Protein AF-A0A812CCQ1-F1 (afdb_monomer_lite)

InterPro domains:
  IPR042421 Protein C3orf33-like [PTHR28434] (5-159)

Radius of gyration: 27.03 Å; chains: 1; bounding box: 63×36×82 Å

Foldseek 3Di:
DVVV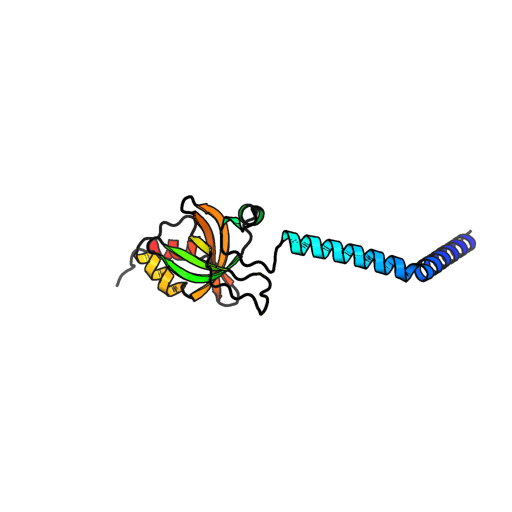VVVVVVVVVVVVVVVCVVCVVVVVVVVVVVVVVVVVVVCVVLVQADWDQAPVVDPPVQQVVQPKWKFAFADADQFRWTWTRTDGNDYDPPDDDPRTATAHAPPDGQHNVNRVCCCVPGHRFMKIWGFNDQDPVRHTHTFIWHQDPPRDTDTPSVVSVVVVPDDPPDD

Secondary structure (DSSP, 8-state):
-HHHHHHHHHHHHHHHHHHHHHHHHHHHHHHHHHHHHHHHHHHHHH-TTPPP-SGGGS-HHHHHTT--EEEEEEEE-TTS-EEEEEEPSS--TT------EEEEETT----HHHHHHHHHHTTT-EEEEEEEEEETTTEEEEEEEEE-STT-EEEHHHHHHHHHHS-----

Structure (mmCIF, N/CA/C/O backbone):
data_AF-A0A812CCQ1-F1
#
_entry.id   AF-A0A812CCQ1-F1
#
loop_
_atom_site.group_PDB
_atom_site.id
_atom_site.type_symbol
_atom_site.label_atom_id
_atom_site.label_alt_id
_atom_site.label_comp_id
_atom_site.label_asym_id
_atom_site.label_entity_id
_atom_site.label_seq_id
_atom_site.pdbx_PDB_ins_code
_atom_site.Cartn_x
_atom_site.Cartn_y
_atom_site.Cartn_z
_atom_site.occupancy
_atom_site.B_iso_or_equiv
_atom_site.auth_seq_id
_atom_site.auth_comp_id
_atom_site.auth_asym_id
_atom_site.auth_atom_id
_atom_site.pdbx_PDB_model_num
ATOM 1 N N . MET A 1 1 ? 47.439 17.126 -43.784 1.00 58.31 1 MET A N 1
ATOM 2 C CA . MET A 1 1 ? 47.027 16.244 -42.667 1.00 58.31 1 MET A CA 1
ATOM 3 C C . MET A 1 1 ? 45.677 16.626 -42.046 1.00 58.31 1 MET A C 1
ATOM 5 O O . MET A 1 1 ? 44.882 15.730 -41.815 1.00 58.31 1 MET A O 1
ATOM 9 N N . SER A 1 2 ? 45.362 17.917 -41.838 1.00 69.50 2 SER A N 1
ATOM 10 C CA . SER A 1 2 ? 44.069 18.357 -41.258 1.00 69.50 2 SER A CA 1
ATOM 11 C C . SER A 1 2 ? 42.832 18.066 -42.143 1.00 69.50 2 SER A C 1
ATOM 13 O O . SER A 1 2 ? 41.817 17.575 -41.654 1.00 69.50 2 SER A O 1
ATOM 15 N N . ASN A 1 3 ? 42.931 18.264 -43.466 1.00 79.00 3 ASN A N 1
ATOM 16 C CA . ASN A 1 3 ? 41.799 18.090 -44.394 1.00 79.00 3 ASN A CA 1
ATOM 17 C C . ASN A 1 3 ? 41.365 16.629 -44.614 1.00 79.00 3 ASN A C 1
ATOM 19 O O . ASN A 1 3 ? 40.180 16.374 -44.820 1.00 79.00 3 ASN A O 1
ATOM 23 N N . ASP A 1 4 ? 42.285 15.664 -44.549 1.00 82.44 4 ASP A N 1
ATOM 24 C CA . ASP A 1 4 ? 41.940 14.246 -44.734 1.00 82.44 4 ASP A CA 1
ATOM 25 C C . ASP A 1 4 ? 41.197 13.676 -43.528 1.00 82.44 4 ASP A C 1
ATOM 27 O O . ASP A 1 4 ? 40.281 12.870 -43.683 1.00 82.44 4 ASP A O 1
ATOM 31 N N . ILE A 1 5 ? 41.548 14.134 -42.324 1.00 82.81 5 ILE A N 1
ATOM 32 C CA . ILE A 1 5 ? 40.840 13.767 -41.095 1.00 82.81 5 ILE A CA 1
ATOM 33 C C . ILE A 1 5 ? 39.408 14.309 -41.152 1.00 82.81 5 ILE A C 1
ATOM 35 O O . ILE A 1 5 ? 38.465 13.561 -40.910 1.00 82.81 5 ILE A O 1
ATOM 39 N N . GLN A 1 6 ? 39.230 15.569 -41.563 1.00 84.88 6 GLN A N 1
ATOM 40 C CA . GLN A 1 6 ? 37.904 16.175 -41.726 1.00 84.88 6 GLN A CA 1
ATOM 41 C C . GLN A 1 6 ? 37.041 15.420 -42.747 1.00 84.88 6 GLN A C 1
ATOM 43 O O . GLN A 1 6 ? 35.891 15.097 -42.456 1.00 84.88 6 GLN A O 1
ATOM 48 N N . LYS A 1 7 ? 37.599 15.047 -43.907 1.00 87.38 7 LYS A N 1
ATOM 49 C CA . LYS A 1 7 ? 36.874 14.256 -44.916 1.00 87.38 7 LYS A CA 1
ATOM 50 C C . LYS A 1 7 ? 36.436 12.888 -44.392 1.00 87.38 7 LYS A C 1
ATOM 52 O O . LYS A 1 7 ? 35.292 12.500 -44.609 1.00 87.38 7 LYS A O 1
ATOM 57 N N . LYS A 1 8 ? 37.313 12.178 -43.673 1.00 86.56 8 LYS A N 1
ATOM 58 C CA . LYS A 1 8 ? 36.980 10.875 -43.074 1.00 86.56 8 LYS A CA 1
ATOM 59 C C . LYS A 1 8 ? 35.878 10.989 -42.020 1.00 86.56 8 LYS A C 1
ATOM 61 O O . LYS A 1 8 ? 34.992 10.144 -41.987 1.00 86.56 8 LYS A O 1
ATOM 66 N N . VAL A 1 9 ? 35.904 12.040 -41.199 1.00 87.62 9 VAL A N 1
ATOM 67 C CA . VAL A 1 9 ? 34.867 12.299 -40.185 1.00 87.62 9 VAL A CA 1
ATOM 68 C C . VAL A 1 9 ? 33.515 12.591 -40.837 1.00 87.62 9 VAL A C 1
ATOM 70 O O . VAL A 1 9 ? 32.499 12.061 -40.393 1.00 87.62 9 VAL A O 1
ATOM 73 N N . VAL A 1 10 ? 33.489 13.394 -41.905 1.00 90.88 10 VAL A N 1
ATOM 74 C CA . VAL A 1 10 ? 32.252 13.699 -42.640 1.00 90.88 10 VAL A CA 1
ATOM 75 C C . VAL A 1 10 ? 31.676 12.444 -43.300 1.00 90.88 10 VAL A C 1
ATOM 77 O O . VAL A 1 10 ? 30.478 12.209 -43.169 1.00 90.88 10 VAL A O 1
ATOM 80 N N . ALA A 1 11 ? 32.520 11.618 -43.927 1.00 90.00 11 ALA A N 1
ATOM 81 C CA . ALA A 1 11 ? 32.099 10.363 -44.552 1.00 90.00 11 ALA A CA 1
ATOM 82 C C . ALA A 1 11 ? 31.548 9.360 -43.524 1.00 90.00 11 ALA A C 1
ATOM 84 O O . ALA A 1 11 ? 30.439 8.858 -43.672 1.00 90.00 11 ALA A O 1
ATOM 85 N N . ALA A 1 12 ? 32.262 9.151 -42.412 1.00 89.88 12 ALA A N 1
ATOM 86 C CA . ALA A 1 12 ? 31.795 8.270 -41.342 1.00 89.88 12 ALA A CA 1
ATOM 87 C C . ALA A 1 12 ? 30.461 8.746 -40.740 1.00 89.88 12 ALA A C 1
ATOM 89 O O . ALA A 1 12 ? 29.593 7.940 -40.406 1.00 89.88 12 ALA A O 1
ATOM 90 N N . LYS A 1 13 ? 30.276 10.068 -40.624 1.00 91.25 13 LYS A N 1
ATOM 91 C CA . LYS A 1 13 ? 29.024 10.667 -40.158 1.00 91.25 13 LYS A CA 1
ATOM 92 C C . LYS A 1 13 ? 27.888 10.414 -41.153 1.00 91.25 13 LYS A C 1
ATOM 94 O O . LYS A 1 13 ? 26.816 10.004 -40.720 1.00 91.25 13 LYS A O 1
ATOM 99 N N . SER A 1 14 ? 28.103 10.625 -42.454 1.00 90.25 14 SER A N 1
ATOM 100 C CA . SER A 1 14 ? 27.075 10.358 -43.471 1.00 90.25 14 SER A CA 1
ATOM 101 C C . SER A 1 14 ? 26.706 8.880 -43.554 1.00 90.25 14 SER A C 1
ATOM 103 O O . SER A 1 14 ? 25.524 8.567 -43.645 1.00 90.25 14 SER A O 1
ATOM 105 N N . ASP A 1 15 ? 27.682 7.978 -43.447 1.00 92.19 15 ASP A N 1
ATOM 106 C CA . ASP A 1 15 ? 27.441 6.532 -43.472 1.00 92.19 15 ASP A CA 1
ATOM 107 C C . ASP A 1 15 ? 26.600 6.092 -42.269 1.00 92.19 15 ASP A C 1
ATOM 109 O O . ASP A 1 15 ? 25.659 5.309 -42.413 1.00 92.19 15 ASP A O 1
ATOM 113 N N . LEU A 1 16 ? 26.876 6.664 -41.092 1.00 89.75 16 LEU A N 1
ATOM 114 C CA . LEU A 1 16 ? 26.076 6.442 -39.892 1.00 89.75 16 LEU A CA 1
ATOM 115 C C . LEU A 1 16 ? 24.645 6.974 -40.043 1.00 89.75 16 LEU A C 1
ATOM 117 O O . LEU A 1 16 ? 23.707 6.265 -39.687 1.00 89.75 16 LEU A O 1
ATOM 121 N N . PHE A 1 17 ? 24.458 8.192 -40.566 1.00 91.00 17 PHE A N 1
ATOM 122 C CA . PHE A 1 17 ? 23.114 8.738 -40.797 1.00 91.00 17 PHE A CA 1
ATOM 123 C C . PHE A 1 17 ? 22.329 7.892 -41.793 1.00 91.00 17 PHE A C 1
ATOM 125 O O . PHE A 1 17 ? 21.209 7.503 -41.489 1.00 91.00 17 PHE A O 1
ATOM 132 N N . ASN A 1 18 ? 22.945 7.510 -42.912 1.00 91.81 18 ASN A N 1
ATOM 133 C CA . ASN A 1 18 ? 22.319 6.641 -43.907 1.00 91.81 18 ASN A CA 1
ATOM 134 C C . ASN A 1 18 ? 21.933 5.279 -43.310 1.00 91.81 18 ASN A C 1
ATOM 136 O O . ASN A 1 18 ? 20.860 4.750 -43.603 1.00 91.81 18 ASN A O 1
ATOM 140 N N . TYR A 1 19 ? 22.781 4.715 -42.445 1.00 91.62 19 TYR A N 1
ATOM 141 C CA . TYR A 1 19 ? 22.482 3.465 -41.752 1.00 91.62 19 TYR A CA 1
ATOM 142 C C . TYR A 1 19 ? 21.312 3.612 -40.771 1.00 91.62 19 TYR A C 1
ATOM 144 O O . TYR A 1 19 ? 20.401 2.778 -40.783 1.00 91.62 19 TYR A O 1
ATOM 152 N N . ILE A 1 20 ? 21.320 4.670 -39.950 1.00 91.88 20 ILE A N 1
ATOM 153 C CA . ILE A 1 20 ? 20.246 4.973 -38.997 1.00 91.88 20 ILE A CA 1
ATOM 154 C C . ILE A 1 20 ? 18.938 5.221 -39.741 1.00 91.88 20 ILE A C 1
ATOM 156 O O . ILE A 1 20 ? 17.935 4.634 -39.359 1.00 91.88 20 ILE A O 1
ATOM 160 N N . ASP A 1 21 ? 18.937 6.025 -40.803 1.00 92.50 21 ASP A N 1
ATOM 161 C CA . ASP A 1 21 ? 17.735 6.350 -41.574 1.00 92.50 21 ASP A CA 1
ATOM 162 C C . ASP A 1 21 ? 17.162 5.111 -42.271 1.00 92.50 21 ASP A C 1
ATOM 164 O O . ASP A 1 21 ? 15.948 4.901 -42.257 1.00 92.50 21 ASP A O 1
ATOM 168 N N . SER A 1 22 ? 18.029 4.235 -42.792 1.00 93.44 22 SER A N 1
ATOM 169 C CA . SER A 1 22 ? 17.624 2.959 -43.392 1.00 93.44 22 SER A CA 1
ATOM 170 C C . SER A 1 22 ? 17.000 1.995 -42.368 1.00 93.44 22 SER A C 1
ATOM 172 O O . SER A 1 22 ? 16.021 1.312 -42.669 1.00 93.44 22 SER A O 1
ATOM 174 N N . HIS A 1 23 ? 17.498 1.984 -41.124 1.00 93.12 23 HIS A N 1
ATOM 175 C CA . HIS A 1 23 ? 17.064 1.045 -40.076 1.00 93.12 23 HIS A CA 1
ATOM 176 C C . HIS A 1 23 ? 16.243 1.689 -38.950 1.00 93.12 23 HIS A C 1
ATOM 178 O O . HIS A 1 23 ? 15.989 1.056 -37.921 1.00 93.12 23 HIS A O 1
ATOM 184 N N . ILE A 1 24 ? 15.784 2.932 -39.118 1.00 94.50 24 ILE A N 1
ATOM 185 C CA . ILE A 1 24 ? 15.152 3.709 -38.041 1.00 94.50 24 ILE A CA 1
ATOM 186 C C . ILE A 1 24 ? 13.909 3.012 -37.483 1.00 94.50 24 ILE A C 1
ATOM 188 O O . ILE A 1 24 ? 13.602 3.121 -36.296 1.00 94.50 24 ILE A O 1
ATOM 192 N N . ARG A 1 25 ? 13.188 2.275 -38.333 1.00 93.44 25 ARG A N 1
ATOM 193 C CA . ARG A 1 25 ? 11.988 1.528 -37.956 1.00 93.44 25 ARG A CA 1
ATOM 194 C C . ARG A 1 25 ? 12.318 0.335 -37.059 1.00 93.44 25 ARG A C 1
ATOM 196 O O . ARG A 1 25 ? 11.663 0.163 -36.035 1.00 93.44 25 ARG A O 1
ATOM 203 N N . GLU A 1 26 ? 13.366 -0.413 -37.390 1.00 94.31 26 GLU A N 1
ATOM 204 C CA . GLU A 1 26 ? 13.820 -1.564 -36.603 1.00 94.31 26 GLU A CA 1
ATOM 205 C C . GLU A 1 26 ? 14.386 -1.127 -35.253 1.00 94.31 26 GLU A C 1
ATOM 207 O O . GLU A 1 26 ? 14.047 -1.699 -34.219 1.00 94.31 26 GLU A O 1
ATOM 212 N N . ILE A 1 27 ? 15.165 -0.040 -35.236 1.00 95.12 27 ILE A N 1
ATOM 213 C CA . ILE A 1 27 ? 15.670 0.554 -33.992 1.00 95.12 27 ILE A CA 1
ATOM 214 C C . ILE A 1 27 ? 14.498 0.990 -33.104 1.00 95.12 27 ILE A C 1
ATOM 216 O O . ILE A 1 27 ? 14.476 0.680 -31.911 1.00 95.12 27 ILE A O 1
ATOM 220 N N . LYS A 1 28 ? 13.488 1.660 -33.680 1.00 94.81 28 LYS A N 1
ATOM 221 C CA . LYS A 1 28 ? 12.275 2.059 -32.950 1.00 94.81 28 LYS A CA 1
ATOM 222 C C . LYS A 1 28 ? 11.552 0.851 -32.361 1.00 94.81 28 LYS A C 1
ATOM 224 O O . LYS A 1 28 ? 11.222 0.877 -31.178 1.00 94.81 28 LYS A O 1
ATOM 229 N N . TYR A 1 29 ? 11.346 -0.210 -33.140 1.00 96.81 29 TYR A N 1
ATOM 230 C CA . TYR A 1 29 ? 10.719 -1.430 -32.632 1.00 96.81 29 TYR A CA 1
ATOM 231 C C . TYR A 1 29 ? 11.551 -2.101 -31.541 1.00 96.81 29 TYR A C 1
ATOM 233 O O . TYR A 1 29 ? 10.983 -2.498 -30.529 1.00 96.81 29 TYR A O 1
ATOM 241 N N . GLY A 1 30 ? 12.878 -2.146 -31.671 1.00 96.75 30 GLY A N 1
ATOM 242 C CA . GLY A 1 30 ? 13.766 -2.651 -30.623 1.00 96.75 30 GLY A CA 1
ATOM 243 C C . GLY A 1 30 ? 13.597 -1.895 -29.302 1.00 96.75 30 GLY A C 1
ATOM 244 O O . GLY A 1 30 ? 13.403 -2.509 -28.251 1.00 96.75 30 GLY A O 1
ATOM 245 N N . VAL A 1 31 ? 13.580 -0.560 -29.355 1.00 96.94 31 VAL A N 1
ATOM 246 C CA . VAL A 1 31 ? 13.363 0.292 -28.174 1.00 96.94 31 VAL A CA 1
ATOM 247 C C . VAL A 1 31 ? 11.960 0.092 -27.589 1.00 96.94 31 VAL A C 1
ATOM 249 O O . VAL A 1 31 ? 11.819 -0.027 -26.371 1.00 96.94 31 VAL A O 1
ATOM 252 N N . TYR A 1 32 ? 10.920 -0.001 -28.423 1.00 97.12 32 TYR A N 1
ATOM 253 C CA . TYR A 1 32 ? 9.552 -0.257 -27.957 1.00 97.12 32 TYR A CA 1
ATOM 254 C C . TYR A 1 32 ? 9.398 -1.644 -27.323 1.00 97.12 32 TYR A C 1
ATOM 256 O O . TYR A 1 32 ? 8.757 -1.771 -26.279 1.00 97.12 32 TYR A O 1
ATOM 264 N N . CYS A 1 33 ? 10.016 -2.679 -27.890 1.00 97.00 33 CYS A N 1
ATOM 265 C CA . CYS A 1 33 ? 10.027 -4.023 -27.315 1.00 97.00 33 CYS A CA 1
ATOM 266 C C . CYS A 1 33 ? 10.733 -4.033 -25.955 1.00 97.00 33 CYS A C 1
ATOM 268 O O . CYS A 1 33 ? 10.188 -4.545 -24.979 1.00 97.00 33 CYS A O 1
ATOM 270 N N . LEU A 1 34 ? 11.904 -3.402 -25.848 1.00 97.31 34 LEU A N 1
ATOM 271 C CA . LEU A 1 34 ? 12.621 -3.315 -24.576 1.00 97.31 34 LEU A CA 1
ATOM 272 C C . LEU A 1 34 ? 11.804 -2.555 -23.518 1.00 97.31 34 LEU A C 1
ATOM 274 O O . LEU A 1 34 ? 11.680 -3.011 -22.379 1.00 97.31 34 LEU A O 1
ATOM 278 N N . GLY A 1 35 ? 11.195 -1.433 -23.909 1.00 97.56 35 GLY A N 1
ATOM 279 C CA . GLY A 1 35 ? 10.328 -0.642 -23.038 1.00 97.56 35 GLY A CA 1
ATOM 280 C C . GLY A 1 35 ? 9.096 -1.414 -22.560 1.00 97.56 35 GLY A C 1
ATOM 281 O O . GLY A 1 35 ? 8.778 -1.394 -21.371 1.00 97.56 35 GLY A O 1
ATOM 282 N N . THR A 1 36 ? 8.421 -2.138 -23.456 1.00 96.56 36 THR A N 1
ATOM 283 C CA . THR A 1 36 ? 7.232 -2.936 -23.106 1.00 96.56 36 THR A CA 1
ATOM 284 C C . THR A 1 36 ? 7.582 -4.118 -22.206 1.00 96.56 36 THR A C 1
ATOM 286 O O . THR A 1 36 ? 6.890 -4.334 -21.212 1.00 96.56 36 THR A O 1
ATOM 289 N N . VAL A 1 37 ? 8.681 -4.835 -22.469 1.00 97.25 37 VAL A N 1
ATOM 290 C CA . VAL A 1 37 ? 9.168 -5.908 -21.584 1.00 97.25 37 VAL A CA 1
ATOM 291 C C . VAL A 1 37 ? 9.492 -5.358 -20.194 1.00 97.25 37 VAL A C 1
ATOM 293 O O . VAL A 1 37 ? 9.032 -5.916 -19.196 1.00 97.25 37 VAL A O 1
ATOM 296 N N . GLY A 1 38 ? 10.205 -4.229 -20.111 1.00 96.31 38 GLY A N 1
ATOM 297 C CA . GLY A 1 38 ? 10.489 -3.562 -18.838 1.00 96.31 38 GLY A CA 1
ATOM 298 C C . GLY A 1 38 ? 9.214 -3.190 -18.073 1.00 96.31 38 GLY A C 1
ATOM 299 O O . GLY A 1 38 ? 9.076 -3.518 -16.893 1.00 96.31 38 GLY A O 1
ATOM 300 N N . ALA A 1 39 ? 8.237 -2.583 -18.752 1.00 94.44 39 ALA A N 1
ATOM 301 C CA . ALA A 1 39 ? 6.955 -2.224 -18.151 1.00 94.44 39 ALA A CA 1
ATOM 302 C C . ALA A 1 39 ? 6.182 -3.452 -17.634 1.00 94.44 39 ALA A C 1
ATOM 304 O O . ALA A 1 39 ? 5.662 -3.427 -16.517 1.00 94.44 39 ALA A O 1
ATOM 305 N N . LEU A 1 40 ? 6.145 -4.547 -18.401 1.00 93.88 40 LEU A N 1
ATOM 306 C CA . LEU A 1 40 ? 5.472 -5.790 -18.008 1.00 93.88 40 LEU A CA 1
ATOM 307 C C . LEU A 1 40 ? 6.102 -6.423 -16.763 1.00 93.88 40 LEU A C 1
ATOM 309 O O . LEU A 1 40 ? 5.379 -6.859 -15.863 1.00 93.88 40 LEU A O 1
ATOM 313 N N . LEU A 1 41 ? 7.435 -6.436 -16.677 1.00 91.88 41 LEU A N 1
ATOM 314 C CA . LEU A 1 41 ? 8.149 -6.925 -15.495 1.00 91.88 41 LEU A CA 1
ATOM 315 C C . LEU A 1 41 ? 7.825 -6.079 -14.257 1.00 91.88 41 LEU A C 1
ATOM 317 O O . LEU A 1 41 ? 7.518 -6.635 -13.198 1.00 91.88 41 LEU A O 1
ATOM 321 N N . CYS A 1 42 ? 7.801 -4.750 -14.397 1.00 87.56 42 CYS A N 1
ATOM 322 C CA . CYS A 1 42 ? 7.414 -3.834 -13.322 1.00 87.56 42 CYS A CA 1
ATOM 323 C C . CYS A 1 42 ? 5.970 -4.071 -12.854 1.00 87.56 42 CYS A C 1
ATOM 325 O O . CYS A 1 42 ? 5.728 -4.210 -11.654 1.00 87.56 42 CYS A O 1
ATOM 327 N N . ILE A 1 43 ? 5.015 -4.189 -13.784 1.00 87.81 43 ILE A N 1
ATOM 328 C CA . ILE A 1 43 ? 3.603 -4.459 -13.467 1.00 87.81 43 ILE A CA 1
ATOM 329 C C . ILE A 1 43 ? 3.461 -5.791 -12.721 1.00 87.81 43 ILE A C 1
ATOM 331 O O . ILE A 1 43 ? 2.735 -5.876 -11.727 1.00 87.81 43 ILE A O 1
ATOM 335 N N . ARG A 1 44 ? 4.177 -6.831 -13.163 1.00 84.06 44 ARG A N 1
ATOM 336 C CA . ARG A 1 44 ? 4.109 -8.172 -12.568 1.00 84.06 44 ARG A CA 1
ATOM 337 C C . ARG A 1 44 ? 4.746 -8.245 -11.179 1.00 84.06 44 ARG A C 1
ATOM 339 O O . ARG A 1 44 ? 4.231 -8.973 -10.330 1.00 84.06 44 ARG A O 1
ATOM 346 N N . SER A 1 45 ? 5.816 -7.487 -10.943 1.00 78.62 45 SER A N 1
ATOM 347 C CA . SER A 1 45 ? 6.505 -7.418 -9.649 1.00 78.62 45 SER A CA 1
ATOM 348 C C . SER A 1 45 ? 5.720 -6.603 -8.615 1.00 78.62 45 SER A C 1
ATOM 350 O O . SER A 1 45 ? 5.487 -7.070 -7.501 1.00 78.62 45 SER A O 1
ATOM 352 N N . LEU A 1 46 ? 5.248 -5.411 -8.998 1.00 77.12 46 LEU A N 1
ATOM 353 C CA . LEU A 1 46 ? 4.580 -4.478 -8.084 1.00 77.12 46 LEU A CA 1
ATOM 354 C C . LEU A 1 46 ? 3.101 -4.809 -7.849 1.00 77.12 46 LEU A C 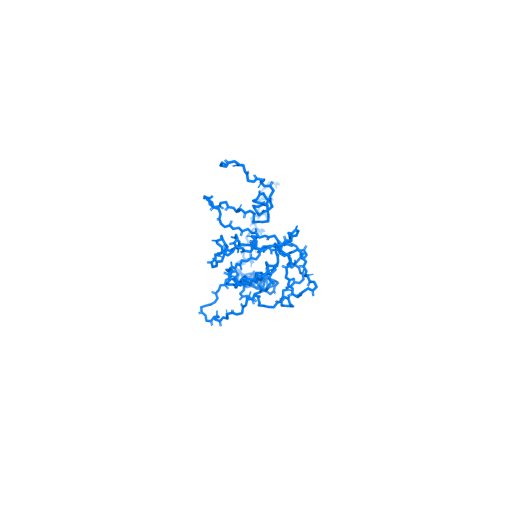1
ATOM 356 O O . LEU A 1 46 ? 2.540 -4.388 -6.842 1.00 77.12 46 LEU A O 1
ATOM 360 N N . ARG A 1 47 ? 2.461 -5.544 -8.773 1.00 82.25 47 ARG A N 1
ATOM 361 C CA . ARG A 1 47 ? 1.016 -5.848 -8.763 1.00 82.25 47 ARG A CA 1
ATOM 362 C C . ARG A 1 47 ? 0.157 -4.609 -8.438 1.00 82.25 47 ARG A C 1
ATOM 364 O O . ARG A 1 47 ? -0.700 -4.679 -7.558 1.00 82.25 47 ARG A O 1
ATOM 371 N N . PRO A 1 48 ? 0.334 -3.478 -9.144 1.00 80.56 48 PRO A N 1
ATOM 372 C CA . PRO A 1 48 ? -0.196 -2.186 -8.705 1.00 80.56 48 PRO A CA 1
ATOM 373 C C . PRO A 1 48 ? -1.732 -2.100 -8.741 1.00 80.56 48 PRO A C 1
ATOM 375 O O . PRO A 1 48 ? -2.312 -1.232 -8.096 1.00 80.56 48 PRO A O 1
ATOM 378 N N . PHE A 1 49 ? -2.387 -3.013 -9.463 1.00 83.25 49 PHE A N 1
ATOM 379 C CA . PHE A 1 49 ? -3.845 -3.126 -9.560 1.00 83.25 49 PHE A CA 1
ATOM 380 C C . PHE A 1 49 ? -4.448 -4.138 -8.575 1.00 83.25 49 PHE A C 1
ATOM 382 O O . PHE A 1 49 ? -5.669 -4.278 -8.506 1.00 83.25 49 PHE A O 1
ATOM 389 N N . LYS A 1 50 ? -3.620 -4.897 -7.841 1.00 83.38 50 LYS A N 1
ATOM 390 C CA . LYS A 1 50 ? -4.109 -5.966 -6.969 1.00 83.38 50 LYS A CA 1
ATOM 391 C C . LYS A 1 50 ? -4.498 -5.399 -5.607 1.00 83.38 50 LYS A C 1
ATOM 393 O O . LYS A 1 50 ? -3.684 -4.800 -4.910 1.00 83.38 50 LYS A O 1
ATOM 398 N N . LYS A 1 51 ? -5.743 -5.645 -5.203 1.00 85.06 51 LYS A N 1
ATOM 399 C CA . LYS A 1 51 ? -6.187 -5.428 -3.829 1.00 85.06 51 LYS A CA 1
ATOM 400 C C . LYS A 1 51 ? -5.792 -6.633 -2.970 1.00 85.06 51 LYS A C 1
ATOM 402 O O . LYS A 1 51 ? -6.134 -7.757 -3.321 1.00 85.06 51 LYS A O 1
ATOM 407 N N . PHE A 1 52 ? -5.099 -6.396 -1.858 1.00 85.12 52 PHE A N 1
ATOM 408 C CA . PHE A 1 52 ? -4.773 -7.437 -0.886 1.00 85.12 52 PHE A CA 1
ATOM 409 C C . PHE A 1 52 ? -5.909 -7.577 0.125 1.00 85.12 52 PHE A C 1
ATOM 411 O O . PHE A 1 52 ? -6.229 -6.634 0.846 1.00 85.12 52 PHE A O 1
ATOM 418 N N . THR A 1 53 ? -6.532 -8.749 0.153 1.00 83.94 53 THR A N 1
ATOM 419 C CA . THR A 1 53 ? -7.636 -9.080 1.069 1.00 83.94 53 THR A CA 1
ATOM 420 C C . THR A 1 53 ? -7.197 -10.090 2.124 1.00 83.94 53 THR A C 1
ATOM 422 O O . THR A 1 53 ? -7.623 -10.016 3.273 1.00 83.94 53 THR A O 1
ATOM 425 N N . LYS A 1 54 ? -6.290 -10.994 1.745 1.00 84.69 54 LYS A N 1
ATOM 426 C CA . LYS A 1 54 ? -5.667 -12.002 2.603 1.00 84.69 54 LYS A CA 1
ATOM 427 C C . LYS A 1 54 ? -4.177 -11.733 2.763 1.00 84.69 54 LYS A C 1
ATOM 429 O O . LYS A 1 54 ? -3.530 -11.195 1.866 1.00 84.69 54 LYS A O 1
ATOM 434 N N . ILE A 1 55 ? -3.625 -12.178 3.886 1.00 86.00 55 ILE A N 1
ATOM 435 C CA . ILE A 1 55 ? -2.197 -12.036 4.201 1.00 86.00 55 ILE A CA 1
ATOM 436 C C . ILE A 1 55 ? -1.343 -12.887 3.258 1.00 86.00 55 ILE A C 1
ATOM 438 O O . ILE A 1 55 ? -0.320 -12.422 2.775 1.00 86.00 55 ILE A O 1
ATOM 442 N N . GLU A 1 56 ? -1.803 -14.092 2.923 1.00 83.75 56 GLU A N 1
ATOM 443 C CA . GLU A 1 56 ? -1.132 -15.019 1.993 1.00 83.75 56 GLU A CA 1
ATOM 444 C C . GLU A 1 56 ? -0.951 -14.435 0.585 1.00 83.75 56 GLU A C 1
ATOM 446 O O . GLU A 1 56 ? -0.067 -14.834 -0.171 1.00 83.75 56 GLU A O 1
ATOM 451 N N . GLU A 1 57 ? -1.794 -13.474 0.204 1.00 83.44 57 GLU A N 1
ATOM 452 C CA . GLU A 1 57 ? -1.714 -12.833 -1.103 1.00 83.44 57 GLU A CA 1
ATOM 453 C C . GLU A 1 57 ? -0.637 -11.749 -1.185 1.00 83.44 57 GLU A C 1
ATOM 455 O O . GLU A 1 57 ? -0.293 -11.316 -2.300 1.00 83.44 57 GLU A O 1
ATOM 460 N N . LEU A 1 58 ? -0.136 -11.307 -0.028 1.00 84.06 58 LEU A N 1
ATOM 461 C CA . LEU A 1 58 ? 0.878 -10.277 0.098 1.00 84.06 58 LEU A CA 1
ATOM 462 C C . LEU A 1 58 ? 2.242 -10.848 -0.325 1.00 84.06 58 LEU A C 1
ATOM 464 O O . LEU A 1 58 ? 2.699 -11.843 0.238 1.00 84.06 58 LEU A O 1
ATOM 468 N N . PRO A 1 59 ? 2.934 -10.243 -1.305 1.00 82.06 59 PRO A N 1
ATOM 469 C CA . PRO A 1 59 ? 4.263 -10.700 -1.686 1.00 82.06 59 PRO A CA 1
ATOM 470 C C . PRO A 1 59 ? 5.234 -10.576 -0.506 1.00 82.06 59 PRO A C 1
ATOM 472 O O . PRO A 1 59 ? 5.296 -9.522 0.123 1.00 82.06 59 PRO A O 1
ATOM 475 N N . HIS A 1 60 ? 6.061 -11.594 -0.253 1.00 82.00 60 HIS A N 1
ATOM 476 C CA . HIS A 1 60 ? 7.035 -11.583 0.854 1.00 82.00 60 HIS A CA 1
ATOM 477 C C . HIS A 1 60 ? 7.952 -10.347 0.863 1.00 82.00 60 HIS A C 1
ATOM 479 O O . HIS A 1 60 ? 8.341 -9.861 1.923 1.00 82.00 60 HIS A O 1
ATOM 485 N N . ASN A 1 61 ? 8.250 -9.794 -0.314 1.00 84.62 61 ASN A N 1
ATOM 486 C CA . ASN A 1 61 ? 9.062 -8.587 -0.454 1.00 84.62 61 ASN A CA 1
ATOM 487 C C . ASN A 1 61 ? 8.417 -7.342 0.176 1.00 84.62 61 ASN A C 1
ATOM 489 O O . ASN A 1 61 ? 9.138 -6.422 0.540 1.00 84.62 61 ASN A O 1
ATOM 493 N N . PHE A 1 62 ? 7.088 -7.294 0.312 1.00 86.00 62 PHE A N 1
ATOM 494 C CA . PHE A 1 62 ? 6.397 -6.147 0.908 1.00 86.00 62 PHE A CA 1
ATOM 495 C C . PHE A 1 62 ? 6.641 -6.075 2.411 1.00 86.00 62 PHE A C 1
ATOM 497 O O . PHE A 1 62 ? 6.927 -4.996 2.914 1.00 86.00 62 PHE A O 1
ATOM 504 N N . VAL A 1 63 ? 6.587 -7.222 3.094 1.00 86.69 63 VAL A N 1
ATOM 505 C CA . VAL A 1 63 ? 6.925 -7.329 4.520 1.00 86.69 63 VAL A CA 1
ATOM 506 C C . VAL A 1 63 ? 8.425 -7.115 4.718 1.00 86.69 63 VAL A C 1
ATOM 508 O O . VAL A 1 63 ? 8.836 -6.330 5.555 1.00 86.69 63 VAL A O 1
ATOM 511 N N . ARG A 1 64 ? 9.265 -7.744 3.884 1.00 88.12 64 ARG A N 1
ATOM 512 C CA . ARG A 1 64 ? 10.727 -7.620 3.992 1.00 88.12 64 ARG A CA 1
ATOM 513 C C . ARG A 1 64 ? 11.234 -6.187 3.800 1.00 88.12 64 ARG A C 1
ATOM 515 O O . ARG A 1 64 ? 12.194 -5.797 4.455 1.00 88.12 64 ARG A O 1
ATOM 522 N N . ASN A 1 65 ? 10.626 -5.434 2.885 1.00 87.81 65 ASN A N 1
ATOM 523 C CA . ASN A 1 65 ? 11.050 -4.075 2.545 1.00 87.81 65 ASN A CA 1
ATOM 524 C C . ASN A 1 65 ? 10.182 -2.993 3.210 1.00 87.81 65 ASN A C 1
ATOM 526 O O . ASN A 1 65 ? 10.327 -1.827 2.852 1.00 87.81 65 ASN A O 1
ATOM 530 N N . ASN A 1 66 ? 9.270 -3.361 4.121 1.00 89.50 66 ASN A N 1
ATOM 531 C CA . ASN A 1 66 ? 8.341 -2.447 4.800 1.00 89.50 66 ASN A CA 1
ATOM 532 C C . ASN A 1 66 ? 7.593 -1.515 3.827 1.00 89.50 66 ASN A C 1
ATOM 534 O O . ASN A 1 66 ? 7.527 -0.301 4.007 1.00 89.50 66 ASN A O 1
ATOM 538 N N . VAL A 1 67 ? 7.056 -2.073 2.739 1.00 89.06 67 VAL A N 1
ATOM 539 C CA . VAL A 1 67 ? 6.401 -1.270 1.697 1.00 89.06 67 VAL A CA 1
ATOM 540 C C . VAL A 1 67 ? 5.093 -0.694 2.231 1.00 89.06 67 VAL A C 1
ATOM 542 O O . VAL A 1 67 ? 4.168 -1.439 2.549 1.00 89.06 67 VAL A O 1
ATOM 545 N N . ALA A 1 68 ? 4.991 0.636 2.260 1.00 90.38 68 ALA A N 1
ATOM 546 C CA . ALA A 1 68 ? 3.785 1.330 2.690 1.00 90.38 68 ALA A CA 1
ATOM 547 C C . ALA A 1 68 ? 2.592 1.019 1.775 1.00 90.38 68 ALA A C 1
ATOM 549 O O . ALA A 1 68 ? 2.549 1.406 0.604 1.00 90.38 68 ALA A O 1
ATOM 550 N N . LEU A 1 69 ? 1.592 0.362 2.350 1.00 92.38 69 LEU A N 1
ATOM 551 C CA . LEU A 1 69 ? 0.292 0.109 1.754 1.00 92.38 69 LEU A CA 1
ATOM 552 C C . LEU A 1 69 ? -0.703 1.199 2.149 1.00 92.38 69 LEU A C 1
ATOM 554 O O . LEU A 1 69 ? -0.468 1.992 3.062 1.00 92.38 69 LEU A O 1
ATOM 558 N N . GLN A 1 70 ? -1.818 1.261 1.431 1.00 92.56 70 GLN A N 1
ATOM 559 C CA . GLN A 1 70 ? -2.847 2.283 1.599 1.00 92.56 70 GLN A CA 1
ATOM 560 C C . GLN A 1 70 ? -4.205 1.626 1.785 1.00 92.56 70 GLN A C 1
ATOM 562 O O . GLN A 1 70 ? -4.475 0.570 1.215 1.00 92.56 70 GLN A O 1
ATOM 567 N N . GLY A 1 71 ? -5.079 2.235 2.579 1.00 93.25 71 GLY A N 1
ATOM 568 C CA . GLY A 1 71 ? -6.428 1.711 2.751 1.00 93.25 71 GLY A CA 1
ATOM 569 C C . GLY A 1 71 ? -7.277 2.491 3.737 1.00 93.25 71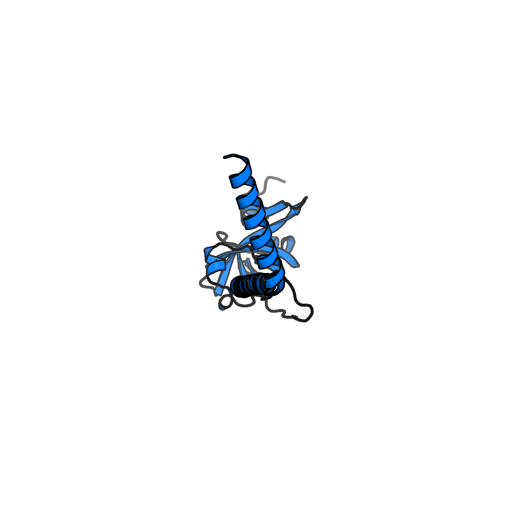 GLY A C 1
ATOM 570 O O . GLY A 1 71 ? -6.826 3.455 4.352 1.00 93.25 71 GLY A O 1
ATOM 571 N N . THR A 1 72 ? -8.524 2.060 3.890 1.00 93.75 72 THR A N 1
ATOM 572 C CA . THR A 1 72 ? -9.502 2.678 4.791 1.00 93.75 72 THR A CA 1
ATOM 573 C C . THR A 1 72 ? -9.874 1.716 5.910 1.00 93.75 72 THR A C 1
ATOM 575 O O . THR A 1 72 ? -10.265 0.580 5.653 1.00 93.75 72 THR A O 1
ATOM 578 N N . VAL A 1 73 ? -9.817 2.156 7.166 1.00 94.81 73 VAL A N 1
ATOM 579 C CA . VAL A 1 73 ? -10.221 1.305 8.299 1.00 94.81 73 VAL A CA 1
ATOM 580 C C . VAL A 1 73 ? -11.741 1.158 8.327 1.00 94.81 73 VAL A C 1
ATOM 582 O O . VAL A 1 73 ? -12.449 2.150 8.486 1.00 94.81 73 VAL A O 1
ATOM 585 N N . ARG A 1 74 ? -12.266 -0.064 8.206 1.00 93.62 74 ARG A N 1
ATOM 586 C CA . ARG A 1 74 ? -13.719 -0.329 8.171 1.00 93.62 74 ARG A CA 1
ATOM 587 C C . ARG A 1 74 ? -14.255 -0.823 9.508 1.00 93.62 74 ARG A C 1
ATOM 589 O O . ARG A 1 74 ? -15.301 -0.364 9.968 1.00 93.62 74 ARG A O 1
ATOM 596 N N . LYS A 1 75 ? -13.531 -1.738 10.153 1.00 93.31 75 LYS A N 1
ATOM 597 C CA . LYS A 1 75 ? -13.929 -2.353 11.425 1.00 93.31 75 LYS A CA 1
ATOM 598 C C . LYS A 1 75 ? -12.749 -2.378 12.393 1.00 93.31 75 LYS A C 1
ATOM 600 O O . LYS A 1 75 ? -11.600 -2.464 11.977 1.00 93.31 75 LYS A O 1
ATOM 605 N N . ILE A 1 76 ? -13.059 -2.274 13.681 1.00 93.88 76 ILE A N 1
ATOM 606 C CA . ILE A 1 76 ? -12.104 -2.319 14.791 1.00 93.88 76 ILE A CA 1
ATOM 607 C C . ILE A 1 76 ? -12.662 -3.304 15.815 1.00 93.88 76 ILE A C 1
ATOM 609 O O . ILE A 1 76 ? -13.827 -3.186 16.197 1.00 93.88 76 ILE A O 1
ATOM 613 N N . GLU A 1 77 ? -11.858 -4.282 16.211 1.00 91.62 77 GLU A N 1
ATOM 614 C CA . GLU A 1 77 ? -12.221 -5.343 17.154 1.00 91.62 77 GLU A CA 1
ATOM 615 C C . GLU A 1 77 ? -11.761 -5.025 18.585 1.00 91.62 77 GLU A C 1
ATOM 617 O O . GLU A 1 77 ? -11.074 -4.031 18.832 1.00 91.62 77 GLU A O 1
ATOM 622 N N . GLU A 1 78 ? -12.164 -5.855 19.549 1.00 81.38 78 GLU A N 1
ATOM 623 C CA . GLU A 1 78 ? -11.975 -5.595 20.981 1.00 81.38 78 GLU A CA 1
ATOM 624 C C . GLU A 1 78 ? -10.508 -5.502 21.414 1.00 81.38 78 GLU A C 1
ATOM 626 O O . GLU A 1 78 ? -10.173 -4.646 22.228 1.00 81.38 78 GLU A O 1
ATOM 631 N N . ARG A 1 79 ? -9.624 -6.299 20.803 1.00 83.12 79 ARG A N 1
ATOM 632 C CA . ARG A 1 79 ? -8.173 -6.312 21.078 1.00 83.12 79 ARG A CA 1
ATOM 633 C C . ARG A 1 79 ? -7.367 -5.330 20.218 1.00 83.12 79 ARG A C 1
ATOM 635 O O . ARG A 1 79 ? -6.161 -5.479 20.060 1.00 83.12 79 ARG A O 1
ATOM 642 N N . GLY A 1 80 ? -8.032 -4.363 19.584 1.00 84.56 80 GLY A N 1
ATOM 643 C CA . GLY A 1 80 ? -7.370 -3.386 18.715 1.00 84.56 80 GLY A CA 1
ATOM 644 C C . GLY A 1 80 ? -6.983 -3.904 17.325 1.00 84.56 80 GLY A C 1
ATOM 645 O O . GLY A 1 80 ? -6.307 -3.191 16.588 1.00 84.56 80 GLY A O 1
ATOM 646 N N . LYS A 1 81 ? -7.448 -5.100 16.936 1.00 92.00 81 LYS A N 1
ATOM 647 C CA . LYS A 1 81 ? -7.341 -5.619 15.564 1.00 92.00 81 LYS A CA 1
ATOM 648 C C . LYS A 1 81 ? -8.156 -4.740 14.612 1.00 92.00 81 LYS A C 1
ATOM 650 O O . LYS A 1 81 ? -9.350 -4.504 14.830 1.00 92.00 81 LYS A O 1
ATOM 655 N N . LEU A 1 82 ? -7.508 -4.225 13.573 1.00 94.38 82 LEU A N 1
ATOM 656 C CA . LEU A 1 82 ? -8.096 -3.333 12.577 1.00 94.38 82 LEU A CA 1
ATOM 657 C C . LEU A 1 82 ? -8.353 -4.097 11.282 1.00 94.38 82 LEU A C 1
ATOM 659 O O . LEU A 1 82 ? -7.478 -4.790 10.778 1.00 94.38 82 LEU A O 1
ATOM 663 N N . TYR A 1 83 ? -9.532 -3.919 10.701 1.00 94.44 83 TYR A N 1
ATOM 664 C CA . TYR A 1 83 ? -9.871 -4.448 9.385 1.00 94.44 83 TYR A CA 1
ATOM 665 C C . TYR A 1 83 ? -9.817 -3.310 8.376 1.00 94.44 83 TYR A C 1
ATOM 667 O O . TYR A 1 83 ? -10.624 -2.372 8.435 1.00 94.44 83 TYR A O 1
ATOM 675 N N . VAL A 1 84 ? -8.852 -3.391 7.466 1.00 94.44 84 VAL A N 1
ATOM 676 C CA . VAL A 1 84 ? -8.535 -2.332 6.510 1.00 94.44 84 VAL A CA 1
ATOM 677 C C . VAL A 1 84 ? -8.954 -2.749 5.114 1.00 94.44 84 VAL A C 1
ATOM 679 O O . VAL A 1 84 ? -8.499 -3.752 4.573 1.00 94.44 84 VAL A O 1
ATOM 682 N N . ASP A 1 85 ? -9.810 -1.942 4.508 1.00 92.94 85 ASP A N 1
ATOM 683 C CA . ASP A 1 85 ? -10.095 -2.008 3.085 1.00 92.94 85 ASP A CA 1
ATOM 684 C C . ASP A 1 85 ? -8.880 -1.467 2.322 1.00 92.94 85 ASP A C 1
ATOM 686 O O . ASP A 1 85 ? -8.674 -0.256 2.238 1.00 92.94 85 ASP A O 1
ATOM 690 N N . HIS A 1 86 ? -8.023 -2.370 1.847 1.00 91.69 86 HIS A N 1
ATOM 691 C CA . HIS A 1 86 ? -6.813 -2.013 1.114 1.00 91.69 86 HIS A CA 1
ATOM 692 C C . HIS A 1 86 ? -7.142 -1.385 -0.247 1.00 91.69 86 HIS A C 1
ATOM 694 O O . HIS A 1 86 ? -7.882 -1.958 -1.050 1.00 91.69 86 HIS A O 1
ATOM 700 N N . HIS A 1 87 ? -6.519 -0.247 -0.545 1.00 89.25 87 HIS A N 1
ATOM 701 C CA . HIS A 1 87 ? -6.616 0.429 -1.831 1.00 89.25 87 HIS A CA 1
ATOM 702 C C . HIS A 1 87 ? -5.379 0.090 -2.680 1.00 89.25 87 HIS A C 1
ATOM 704 O O . HIS A 1 87 ? -4.262 0.410 -2.269 1.00 89.25 87 HIS A O 1
ATOM 710 N N . PRO A 1 88 ? -5.541 -0.547 -3.856 1.00 86.94 88 PRO A N 1
ATOM 711 C CA . PRO A 1 88 ? -4.429 -0.729 -4.784 1.00 86.94 88 PRO A CA 1
ATOM 712 C C . PRO A 1 88 ? -3.883 0.628 -5.249 1.00 86.94 88 PRO A C 1
ATOM 714 O O . PRO A 1 88 ? -4.592 1.634 -5.210 1.00 86.94 88 PRO A O 1
ATOM 717 N N . VAL A 1 89 ? -2.640 0.647 -5.740 1.00 84.25 89 VAL A N 1
ATOM 718 C CA . VAL A 1 89 ? -2.009 1.865 -6.287 1.00 84.25 89 VAL A CA 1
ATOM 719 C C . VAL A 1 89 ? -2.854 2.448 -7.421 1.00 84.25 89 VAL A C 1
ATOM 721 O O . VAL A 1 89 ? -3.043 3.659 -7.498 1.00 84.25 89 VAL A O 1
ATOM 724 N N . PHE A 1 90 ? -3.409 1.577 -8.264 1.00 82.69 90 PHE A N 1
ATOM 725 C CA . PHE A 1 90 ? -4.372 1.949 -9.291 1.00 82.69 90 PHE A CA 1
ATOM 726 C C . PHE A 1 90 ? -5.643 1.121 -9.134 1.00 82.69 90 PHE A C 1
ATOM 728 O O . PHE A 1 90 ? -5.625 -0.105 -9.248 1.00 82.69 90 PHE A O 1
ATOM 735 N N . GLN A 1 91 ? -6.761 1.799 -8.887 1.00 77.81 91 GLN A N 1
ATOM 736 C CA . GLN A 1 91 ? -8.058 1.153 -8.752 1.00 77.81 91 GLN A CA 1
ATOM 737 C C . GLN A 1 91 ? -8.754 1.065 -10.110 1.00 77.81 91 GLN A C 1
ATOM 739 O O . GLN A 1 91 ? -8.966 2.074 -10.780 1.00 77.81 91 GLN A O 1
ATOM 744 N N . LEU A 1 92 ? -9.116 -0.153 -10.514 1.00 79.75 92 LEU A N 1
ATOM 745 C CA . LEU A 1 92 ? -9.905 -0.376 -11.722 1.00 79.75 92 LEU A CA 1
ATOM 746 C C . LEU A 1 92 ? -11.393 -0.095 -11.427 1.00 79.75 92 LEU A C 1
ATOM 748 O O . LEU A 1 92 ? -11.883 -0.473 -10.360 1.00 79.75 92 LEU A O 1
ATOM 752 N N . PRO A 1 93 ? -12.147 0.518 -12.360 1.00 71.38 93 PRO A N 1
ATOM 753 C CA . PRO A 1 93 ? -13.525 0.968 -12.118 1.00 71.38 93 PRO A CA 1
ATOM 754 C C . PRO A 1 93 ? -14.522 -0.159 -11.788 1.00 71.38 93 PRO A C 1
ATOM 756 O O . PRO A 1 93 ? -15.581 0.102 -11.222 1.00 71.38 93 PRO A O 1
ATOM 759 N N . PHE A 1 94 ? -14.188 -1.415 -12.097 1.00 69.44 94 PHE A N 1
ATOM 760 C CA . PHE A 1 94 ? -15.085 -2.568 -11.948 1.00 69.44 94 PHE A CA 1
ATOM 761 C C . PHE A 1 94 ? -14.724 -3.508 -10.788 1.00 69.44 94 PHE A C 1
ATOM 763 O O . PHE A 1 94 ? -15.421 -4.492 -10.557 1.00 69.44 94 PHE A O 1
ATOM 770 N N . THR A 1 95 ? -13.665 -3.228 -10.022 1.00 63.75 95 THR A N 1
ATOM 771 C CA . THR A 1 95 ? -13.276 -4.082 -8.891 1.00 63.75 95 THR A CA 1
ATOM 772 C C . THR A 1 95 ? -13.978 -3.622 -7.617 1.00 63.75 95 THR A C 1
ATOM 774 O O . THR A 1 95 ? -13.464 -2.778 -6.882 1.00 63.75 95 THR A O 1
ATOM 777 N N . LYS A 1 96 ? -15.165 -4.175 -7.348 1.00 60.69 96 LYS A N 1
ATOM 778 C CA . LYS A 1 96 ? -15.833 -4.050 -6.046 1.00 60.69 96 LYS A CA 1
ATOM 779 C C . LYS A 1 96 ? -15.549 -5.306 -5.237 1.00 60.69 96 LYS A C 1
ATOM 781 O O . LYS A 1 96 ? -16.168 -6.338 -5.455 1.00 60.69 96 LYS A O 1
ATOM 786 N N . ASN A 1 97 ? -14.596 -5.214 -4.320 1.00 67.81 97 ASN A N 1
ATOM 787 C CA . ASN A 1 97 ? -14.422 -6.224 -3.291 1.00 67.81 97 ASN A CA 1
ATOM 788 C C . ASN A 1 97 ? -14.476 -5.523 -1.930 1.00 67.81 97 ASN A C 1
ATOM 790 O O . ASN A 1 97 ? -13.796 -4.515 -1.750 1.00 67.81 97 ASN A O 1
ATOM 794 N N . TYR A 1 98 ? -15.296 -6.025 -1.010 1.00 70.56 98 TYR A N 1
ATOM 795 C CA . TYR A 1 98 ? -15.491 -5.470 0.334 1.00 70.56 98 TYR A CA 1
ATOM 796 C C . TYR A 1 98 ? -14.643 -6.170 1.399 1.00 70.56 98 TYR A C 1
ATOM 798 O O . TYR A 1 98 ? -14.678 -5.778 2.566 1.00 70.56 98 TYR A O 1
ATOM 806 N N . ASP A 1 99 ? -13.859 -7.172 1.000 1.00 85.88 99 ASP A N 1
ATOM 807 C CA . ASP A 1 99 ? -12.952 -7.866 1.899 1.00 85.88 99 ASP A CA 1
ATOM 808 C C . ASP A 1 99 ? -11.925 -6.892 2.487 1.00 85.88 99 ASP A C 1
ATOM 810 O O . ASP A 1 99 ? -11.424 -5.980 1.810 1.00 85.88 99 ASP A O 1
ATOM 814 N N . CYS A 1 100 ? -11.626 -7.101 3.767 1.00 90.94 100 CYS A N 1
ATOM 815 C CA . CYS A 1 100 ? -10.734 -6.266 4.556 1.00 90.94 100 CYS A CA 1
ATOM 816 C C . CYS A 1 100 ? -9.545 -7.088 5.054 1.00 90.94 100 CYS A C 1
ATOM 818 O O . CYS A 1 100 ? -9.720 -8.194 5.561 1.00 90.94 100 CYS A O 1
ATOM 820 N N . LEU A 1 101 ? -8.356 -6.502 4.972 1.00 93.00 101 LEU A N 1
ATOM 821 C CA . LEU A 1 101 ? -7.121 -7.079 5.474 1.00 93.00 101 LEU A CA 1
ATOM 822 C C . LEU A 1 101 ? -7.008 -6.826 6.991 1.00 93.00 101 LEU A C 1
ATOM 824 O O . LEU A 1 101 ? -7.099 -5.667 7.412 1.00 93.00 101 LEU A O 1
ATOM 828 N N . PRO A 1 102 ? -6.822 -7.866 7.823 1.00 93.88 102 PRO A N 1
ATOM 829 C CA . PRO A 1 102 ? -6.628 -7.698 9.257 1.00 93.88 102 PRO A CA 1
ATOM 830 C C . PRO A 1 102 ? -5.200 -7.233 9.581 1.00 93.88 102 PRO A C 1
ATOM 832 O O . PRO A 1 102 ? -4.225 -7.871 9.180 1.00 93.88 102 PRO A O 1
ATOM 835 N N . ILE A 1 103 ? -5.076 -6.156 10.356 1.00 94.62 103 ILE A N 1
ATOM 836 C CA . ILE A 1 103 ? -3.799 -5.600 10.820 1.00 94.62 103 ILE A CA 1
ATOM 837 C C . ILE A 1 103 ? -3.827 -5.310 12.330 1.00 94.62 103 ILE A C 1
ATOM 839 O O . ILE A 1 103 ? -4.884 -5.025 12.897 1.00 94.62 103 ILE A O 1
ATOM 843 N N . HIS A 1 104 ? -2.660 -5.326 12.969 1.00 93.62 104 HIS A N 1
ATOM 844 C CA . HIS A 1 104 ? -2.427 -4.829 14.329 1.00 93.62 104 HIS A CA 1
ATOM 845 C C . HIS A 1 104 ? -1.424 -3.684 14.295 1.00 93.62 104 HIS A C 1
ATOM 847 O O . HIS A 1 104 ? -0.531 -3.656 13.447 1.00 93.62 104 HIS A O 1
ATOM 853 N N . LEU A 1 105 ? -1.549 -2.754 15.240 1.00 92.69 105 LEU A N 1
ATOM 854 C CA . LEU A 1 105 ? -0.472 -1.804 15.483 1.00 92.69 105 LEU A CA 1
ATOM 855 C C . LEU A 1 105 ? 0.684 -2.542 16.156 1.00 92.69 105 LEU A C 1
ATOM 857 O O . LEU A 1 105 ? 0.506 -3.153 17.208 1.00 92.69 105 LEU A O 1
ATOM 861 N N . ALA A 1 106 ? 1.857 -2.488 15.536 1.00 91.44 106 ALA A N 1
ATOM 862 C CA . ALA A 1 106 ? 3.067 -3.070 16.094 1.00 91.44 106 ALA A CA 1
ATOM 863 C C . ALA A 1 106 ? 3.449 -2.386 17.414 1.00 91.44 106 ALA A C 1
ATOM 865 O O . ALA A 1 106 ? 3.254 -1.178 17.565 1.00 91.44 106 ALA A O 1
ATOM 866 N N . PHE A 1 107 ? 4.036 -3.162 18.329 1.00 87.19 107 PHE A N 1
ATOM 867 C CA . PHE A 1 107 ? 4.599 -2.711 19.612 1.00 87.19 107 PHE A CA 1
ATOM 868 C C . PHE A 1 107 ? 3.600 -2.170 20.652 1.00 87.19 107 PHE A C 1
ATOM 870 O O . PHE A 1 107 ? 4.028 -1.739 21.716 1.00 87.19 107 PHE A O 1
ATOM 877 N N . LEU A 1 108 ? 2.285 -2.220 20.401 1.00 85.06 108 LEU A N 1
ATOM 878 C CA . LEU A 1 108 ? 1.274 -1.739 21.348 1.00 85.06 108 LEU A CA 1
ATOM 879 C C . LEU A 1 108 ? 0.311 -2.850 21.781 1.00 85.06 108 LEU A C 1
ATOM 881 O O . LEU A 1 108 ? -0.299 -3.524 20.953 1.00 85.06 108 LEU A O 1
ATOM 885 N N . SER A 1 109 ? 0.096 -2.963 23.094 1.00 84.44 109 SER A N 1
ATOM 886 C CA . SER A 1 109 ? -1.019 -3.727 23.660 1.00 84.44 109 SER A CA 1
ATOM 887 C C . SER A 1 109 ? -2.228 -2.809 23.831 1.00 84.44 109 SER A C 1
ATOM 889 O O . SER A 1 109 ? -2.213 -1.871 24.630 1.00 84.44 109 SER A O 1
ATOM 891 N N . ILE A 1 110 ? -3.276 -3.035 23.039 1.00 86.12 110 ILE A N 1
ATOM 892 C CA . ILE A 1 110 ? -4.437 -2.142 22.989 1.00 86.12 110 ILE A CA 1
ATOM 893 C C . ILE A 1 110 ? -5.495 -2.620 23.983 1.00 86.12 110 ILE A C 1
ATOM 895 O O . ILE A 1 110 ? -6.196 -3.603 23.749 1.00 86.12 110 ILE A O 1
ATOM 899 N N . GLY A 1 111 ? -5.644 -1.876 25.079 1.00 87.62 111 GLY A N 1
ATOM 900 C CA . GLY A 1 111 ? -6.746 -2.050 26.025 1.00 87.62 111 GLY A CA 1
ATOM 901 C C . GLY A 1 111 ? -8.070 -1.411 25.560 1.00 87.62 111 GLY A C 1
ATOM 902 O O . GLY A 1 111 ? -8.129 -0.749 24.516 1.00 87.62 111 GLY A O 1
ATOM 903 N N . PRO A 1 112 ? -9.147 -1.522 26.363 1.00 87.44 112 PRO A N 1
ATOM 904 C CA . PRO A 1 112 ? -10.469 -0.986 26.021 1.00 87.44 112 PRO A CA 1
ATOM 905 C C . PRO A 1 112 ? -10.484 0.525 25.732 1.00 87.44 112 PRO A C 1
ATOM 907 O O . PRO A 1 112 ? -11.172 0.965 24.811 1.00 87.44 112 PRO A O 1
ATOM 910 N N . GLN A 1 113 ? -9.695 1.317 26.469 1.00 87.12 113 GLN A N 1
ATOM 911 C CA . GLN A 1 113 ? -9.565 2.763 26.237 1.00 87.12 113 GLN A CA 1
ATOM 912 C C . GLN A 1 113 ? -8.840 3.072 24.916 1.00 87.12 113 GLN A C 1
ATOM 914 O O . GLN A 1 113 ? -9.295 3.911 24.137 1.00 87.12 113 GLN A O 1
ATOM 919 N N . GLY A 1 114 ? -7.777 2.319 24.606 1.00 88.06 114 GLY A N 1
ATOM 920 C CA . GLY A 1 114 ? -7.089 2.337 23.308 1.00 88.06 114 GLY A CA 1
ATOM 921 C C . GLY A 1 114 ? -8.031 2.083 22.142 1.00 88.06 114 GLY A C 1
ATOM 922 O O . GLY A 1 114 ? -8.056 2.831 21.162 1.00 88.06 114 GLY A O 1
ATOM 923 N N . ARG A 1 115 ? -8.904 1.087 22.289 1.00 90.50 115 ARG A N 1
ATOM 924 C CA . ARG A 1 115 ? -9.933 0.790 21.294 1.00 90.50 115 ARG A CA 1
ATOM 925 C C . ARG A 1 115 ? -10.904 1.951 21.087 1.00 90.50 115 ARG A C 1
ATOM 927 O O . ARG A 1 115 ? -11.210 2.279 19.941 1.00 90.50 115 ARG A O 1
ATOM 934 N N . LEU A 1 116 ? -11.398 2.581 22.155 1.00 91.31 116 LEU A N 1
ATOM 935 C CA . LEU A 1 116 ? -12.301 3.734 22.034 1.00 91.31 116 LEU A CA 1
ATOM 936 C C . LEU A 1 116 ? -11.625 4.897 21.302 1.00 91.31 116 LEU A C 1
ATOM 938 O O . LEU A 1 116 ? -12.229 5.515 20.419 1.00 91.31 116 LEU A O 1
ATOM 942 N N . TRP A 1 117 ? -10.350 5.145 21.607 1.00 91.56 117 TRP A N 1
ATOM 943 C CA . TRP A 1 117 ? -9.559 6.148 20.908 1.00 91.56 117 TRP A CA 1
ATOM 944 C C . TRP A 1 117 ? -9.432 5.834 19.411 1.00 91.56 117 TRP A C 1
ATOM 946 O O . TRP A 1 117 ? -9.653 6.725 18.586 1.00 91.56 117 TRP A O 1
ATOM 956 N N . LEU A 1 118 ? -9.158 4.577 19.048 1.00 92.69 118 LEU A N 1
ATOM 957 C CA . LEU A 1 118 ? -9.080 4.116 17.657 1.00 92.69 118 LEU A CA 1
ATOM 958 C C . LEU A 1 118 ? -10.412 4.271 16.918 1.00 92.69 118 LEU A C 1
ATOM 960 O O . LEU A 1 118 ? -10.447 4.772 15.793 1.00 92.69 118 LEU A O 1
ATOM 964 N N . VAL A 1 119 ? -11.523 3.897 17.555 1.00 92.94 119 VAL A N 1
ATOM 965 C CA . VAL A 1 119 ? -12.867 4.050 16.980 1.00 92.94 119 VAL A CA 1
ATOM 966 C C . VAL A 1 119 ? -13.176 5.518 16.697 1.00 92.94 119 VAL A C 1
ATOM 968 O O . VAL A 1 119 ? -13.693 5.831 15.627 1.00 92.94 119 VAL A O 1
ATOM 971 N N . LYS A 1 120 ? -12.811 6.425 17.608 1.00 92.12 120 LYS A N 1
ATOM 972 C CA . LYS A 1 120 ? -13.027 7.868 17.440 1.00 92.12 120 LYS A CA 1
ATOM 973 C C . LYS A 1 120 ? -12.105 8.486 16.383 1.00 92.12 120 LYS A C 1
ATOM 975 O O . LYS A 1 120 ? -12.529 9.345 15.610 1.00 92.12 120 LYS A O 1
ATOM 980 N N . ASN A 1 121 ? -10.832 8.091 16.359 1.00 90.75 121 ASN A N 1
ATOM 981 C CA . ASN A 1 121 ? -9.811 8.792 15.579 1.00 90.75 121 ASN A CA 1
ATOM 982 C C . ASN A 1 121 ? -9.510 8.167 14.218 1.00 90.75 121 ASN A C 1
ATOM 984 O O . ASN A 1 121 ? -9.060 8.907 13.344 1.00 90.75 121 ASN A O 1
ATOM 988 N N . VAL A 1 122 ? -9.743 6.867 14.029 1.00 92.94 122 VAL A N 1
ATOM 989 C CA . VAL A 1 122 ? -9.215 6.097 12.888 1.00 92.94 122 VAL A CA 1
ATOM 990 C C . VAL A 1 122 ? -10.313 5.393 12.080 1.00 92.94 122 VAL A C 1
ATOM 992 O O . VAL A 1 122 ? -10.155 5.215 10.873 1.00 92.94 122 VAL A O 1
ATOM 995 N N . LYS A 1 123 ? -11.453 5.034 12.687 1.00 94.44 123 LYS A N 1
ATOM 996 C CA . LYS A 1 123 ? -12.559 4.368 11.972 1.00 94.44 123 LYS A CA 1
ATOM 997 C C . LYS A 1 123 ? -13.035 5.191 10.768 1.00 94.44 123 LYS A C 1
ATOM 999 O O . LYS A 1 123 ? -13.245 6.396 10.875 1.00 94.44 123 LYS A O 1
ATOM 1004 N N . ASN A 1 124 ? -13.248 4.516 9.639 1.00 93.50 124 ASN A N 1
ATOM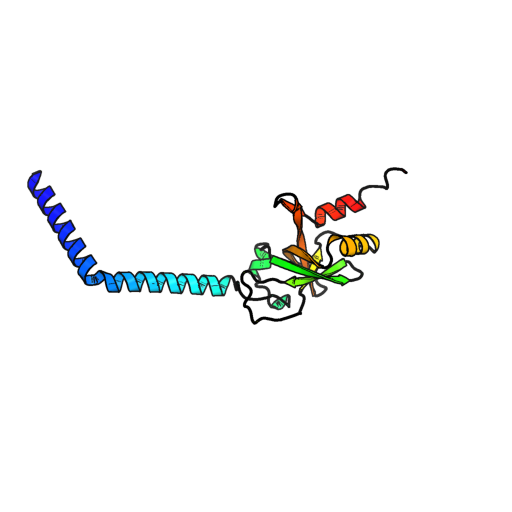 1005 C CA . ASN A 1 124 ? -13.650 5.078 8.346 1.00 93.50 124 ASN A CA 1
ATOM 1006 C C . ASN A 1 124 ? -12.690 6.134 7.780 1.00 93.50 124 ASN A C 1
ATOM 1008 O O . ASN A 1 124 ? -13.085 6.916 6.917 1.00 93.50 124 ASN A O 1
ATOM 1012 N N . LYS A 1 125 ? -11.434 6.167 8.243 1.00 92.75 125 LYS A N 1
ATOM 1013 C CA . LYS A 1 125 ? -10.415 7.071 7.711 1.00 92.75 125 LYS A CA 1
ATOM 1014 C C . LYS A 1 125 ? -9.386 6.328 6.884 1.00 92.75 125 LYS A C 1
ATOM 1016 O O . LYS A 1 125 ? -9.092 5.155 7.116 1.00 92.75 125 LYS A O 1
ATOM 1021 N N . PHE A 1 126 ? -8.846 7.067 5.927 1.00 92.75 126 PHE A N 1
ATOM 1022 C CA . PHE A 1 126 ? -7.730 6.643 5.109 1.00 92.75 126 PHE A CA 1
ATOM 1023 C C . PHE A 1 126 ? -6.432 6.641 5.928 1.00 92.75 126 PHE A C 1
ATOM 1025 O O . PHE A 1 126 ? -6.141 7.606 6.645 1.00 92.75 126 PHE A O 1
ATOM 1032 N N . ILE A 1 127 ? -5.660 5.568 5.794 1.00 94.88 127 ILE A N 1
ATOM 1033 C CA . ILE A 1 127 ? -4.382 5.343 6.461 1.00 94.88 127 ILE A CA 1
ATOM 1034 C C . ILE A 1 127 ? -3.347 4.798 5.474 1.00 94.88 127 ILE A C 1
ATOM 1036 O O . ILE A 1 127 ? -3.682 4.119 4.499 1.00 94.88 127 ILE A O 1
ATOM 1040 N N . TRP A 1 128 ? -2.079 5.066 5.771 1.00 94.69 128 TRP A N 1
ATOM 1041 C CA . TRP A 1 128 ? -0.960 4.292 5.244 1.00 94.69 128 TRP A CA 1
ATOM 1042 C C . TRP A 1 128 ? -0.528 3.289 6.306 1.00 94.69 128 TRP A C 1
ATOM 1044 O O . TRP A 1 128 ? -0.558 3.617 7.490 1.00 94.69 128 TRP A O 1
ATOM 1054 N N . PHE A 1 129 ? -0.122 2.090 5.915 1.00 94.75 129 PHE A N 1
ATOM 1055 C CA . PHE A 1 129 ? 0.372 1.091 6.855 1.00 94.75 129 PHE A CA 1
ATOM 1056 C C . PHE A 1 129 ? 1.551 0.323 6.265 1.00 94.75 129 PHE A C 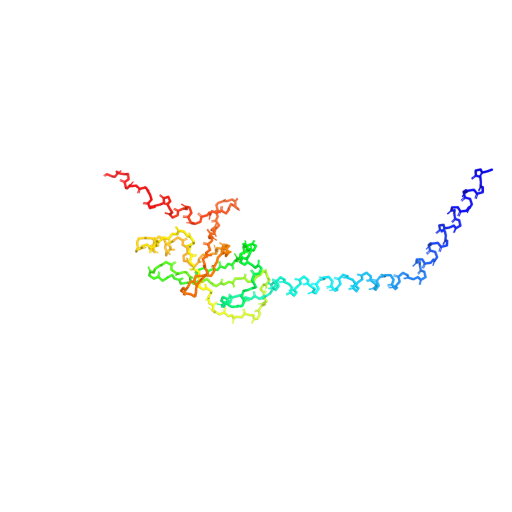1
ATOM 1058 O O . PHE A 1 129 ? 1.510 -0.105 5.114 1.00 94.75 129 PHE A O 1
ATOM 1065 N N . GLU A 1 130 ? 2.608 0.178 7.052 1.00 94.56 130 GLU A N 1
ATOM 1066 C CA . GLU A 1 130 ? 3.842 -0.504 6.674 1.00 94.56 130 GLU A CA 1
ATOM 1067 C C . GLU A 1 130 ? 3.904 -1.850 7.398 1.00 94.56 130 GLU A C 1
ATOM 1069 O O . GLU A 1 130 ? 3.946 -1.863 8.632 1.00 94.56 130 GLU A O 1
ATOM 1074 N N . PRO A 1 131 ? 3.857 -2.977 6.669 1.00 93.50 131 PRO A N 1
ATOM 1075 C CA . PRO A 1 131 ? 3.905 -4.299 7.270 1.00 93.50 131 PRO A CA 1
ATOM 1076 C C . PRO A 1 131 ? 5.306 -4.615 7.784 1.00 93.50 131 PRO A C 1
ATOM 1078 O O . PRO A 1 131 ? 6.256 -4.555 7.014 1.00 93.50 131 PRO A O 1
ATOM 1081 N N . LEU A 1 132 ? 5.415 -5.019 9.049 1.00 92.69 132 LEU A N 1
ATOM 1082 C CA . LEU A 1 132 ? 6.681 -5.436 9.659 1.00 92.69 132 LEU A CA 1
ATOM 1083 C C . LEU A 1 132 ? 6.812 -6.958 9.716 1.00 92.69 132 LEU A C 1
ATOM 1085 O O . LEU A 1 132 ? 7.853 -7.522 9.391 1.00 92.69 132 LEU A O 1
ATOM 1089 N N . LYS A 1 133 ? 5.745 -7.635 10.149 1.00 91.62 133 LYS A N 1
ATOM 1090 C CA . LYS A 1 133 ? 5.687 -9.097 10.239 1.00 91.62 133 LYS A CA 1
ATOM 1091 C C . LYS A 1 133 ? 4.248 -9.596 10.241 1.00 91.62 133 LYS A C 1
ATOM 1093 O O . LYS A 1 133 ? 3.302 -8.838 10.451 1.00 91.62 133 LYS A O 1
ATOM 1098 N N . ILE A 1 134 ? 4.095 -10.893 10.017 1.00 90.44 134 ILE A N 1
ATOM 1099 C CA . ILE A 1 134 ? 2.820 -11.590 10.166 1.00 90.44 134 ILE A CA 1
ATOM 1100 C C . ILE A 1 134 ? 2.738 -12.078 11.615 1.00 90.44 134 ILE A C 1
ATOM 1102 O O . ILE A 1 134 ? 3.678 -12.693 12.108 1.00 90.44 134 ILE A O 1
ATOM 1106 N N . SER A 1 135 ? 1.642 -11.752 12.291 1.00 87.88 135 SER A N 1
ATOM 1107 C CA . SER A 1 135 ? 1.324 -12.211 13.642 1.00 87.88 135 SER A CA 1
ATOM 1108 C C . SER A 1 135 ? 0.761 -13.630 13.613 1.00 87.88 135 SER A C 1
ATOM 1110 O O . SER A 1 135 ? 0.062 -14.004 12.665 1.00 87.88 135 SER A O 1
ATOM 1112 N N . ASP A 1 136 ? 0.980 -14.375 14.694 1.00 84.12 136 ASP A N 1
ATOM 1113 C CA . ASP A 1 136 ? 0.440 -15.724 14.894 1.00 84.12 136 ASP A CA 1
ATOM 1114 C C . ASP A 1 136 ? -1.103 -15.744 14.901 1.00 84.12 136 ASP A C 1
ATOM 1116 O O . ASP A 1 136 ? -1.720 -16.748 14.555 1.00 84.12 136 ASP A O 1
ATOM 1120 N N . GLU A 1 137 ? -1.753 -14.610 15.202 1.00 82.88 137 GLU A N 1
ATOM 1121 C CA . GLU A 1 137 ? -3.219 -14.445 15.172 1.00 82.88 137 GLU A CA 1
ATOM 1122 C C . GLU A 1 137 ? -3.806 -14.259 13.752 1.00 82.88 137 GLU A C 1
ATOM 1124 O O . GLU A 1 137 ? -4.961 -13.836 13.584 1.00 82.88 137 GLU A O 1
ATOM 1129 N N . GLY A 1 138 ? -3.010 -14.514 12.707 1.00 85.44 138 GLY A N 1
ATOM 1130 C CA . GLY A 1 138 ? -3.431 -14.359 11.314 1.00 85.44 138 GLY A CA 1
ATOM 1131 C C . GLY A 1 138 ? -3.741 -12.902 10.970 1.00 85.44 138 GLY A C 1
ATOM 1132 O O . GLY A 1 138 ? -4.776 -12.596 10.373 1.00 85.44 138 GLY A O 1
ATOM 1133 N N . ALA A 1 139 ? -2.872 -11.988 11.399 1.00 90.38 139 ALA A N 1
ATOM 1134 C CA . ALA A 1 139 ? -2.998 -10.554 11.172 1.00 90.38 139 ALA A CA 1
ATOM 1135 C C . ALA A 1 139 ? -1.626 -9.915 10.923 1.00 90.38 139 ALA A C 1
ATOM 1137 O O . ALA A 1 139 ? -0.601 -10.465 11.309 1.00 90.38 139 ALA A O 1
ATOM 1138 N N . LEU A 1 140 ? -1.584 -8.767 10.252 1.00 92.81 140 LEU A N 1
ATOM 1139 C CA . LEU A 1 140 ? -0.327 -8.110 9.890 1.00 92.81 140 LEU A CA 1
ATOM 1140 C C . LEU A 1 140 ? 0.070 -7.082 10.953 1.00 92.81 140 LEU A C 1
ATOM 1142 O O . LEU A 1 140 ? -0.663 -6.120 11.173 1.00 92.81 140 LEU A O 1
ATOM 1146 N N . GLU A 1 141 ? 1.221 -7.242 11.597 1.00 93.62 141 GLU A N 1
ATOM 1147 C CA . GLU A 1 141 ? 1.746 -6.208 12.491 1.00 93.62 141 GLU A CA 1
ATOM 1148 C C . GLU A 1 141 ? 2.345 -5.074 11.666 1.00 93.62 141 GLU A C 1
ATOM 1150 O O . GLU A 1 141 ? 3.247 -5.293 10.854 1.00 93.62 141 GLU A O 1
ATOM 1155 N N . CYS A 1 142 ? 1.815 -3.866 11.858 1.00 94.50 142 CYS A N 1
ATOM 1156 C CA . CYS A 1 142 ? 2.126 -2.709 11.033 1.00 94.50 142 CYS A CA 1
ATOM 1157 C C . CYS A 1 142 ? 2.462 -1.466 11.858 1.00 94.50 142 CYS A C 1
ATOM 1159 O O . CYS A 1 142 ? 1.901 -1.236 12.935 1.00 94.50 142 CYS A O 1
ATOM 1161 N N . VAL A 1 143 ? 3.289 -0.597 11.281 1.00 94.88 143 VAL A N 1
ATOM 1162 C CA . VAL A 1 143 ? 3.318 0.824 11.655 1.00 94.88 143 VAL A CA 1
ATOM 1163 C C . VAL A 1 143 ? 2.260 1.545 10.834 1.00 94.88 143 VAL A C 1
ATOM 1165 O O . VAL A 1 143 ? 2.184 1.355 9.619 1.00 94.88 143 VAL A O 1
ATOM 1168 N N . VAL A 1 144 ? 1.407 2.341 11.477 1.00 95.00 144 VAL A N 1
ATOM 1169 C CA . VAL A 1 144 ? 0.271 2.983 10.804 1.00 95.00 144 VAL A CA 1
ATOM 1170 C C . VAL A 1 144 ? 0.417 4.497 10.826 1.00 95.00 144 VAL A C 1
ATOM 1172 O O . VAL A 1 144 ? 0.678 5.099 11.862 1.00 95.00 144 VAL A O 1
ATOM 1175 N N . TYR A 1 145 ? 0.158 5.135 9.690 1.00 94.44 145 TYR A N 1
ATOM 1176 C CA . TYR A 1 145 ? 0.193 6.579 9.527 1.00 94.44 145 TYR A CA 1
ATOM 1177 C C . TYR A 1 145 ? -1.169 7.114 9.101 1.00 94.44 145 TYR A C 1
ATOM 1179 O O . TYR A 1 145 ? -1.840 6.574 8.221 1.00 94.44 145 TYR A O 1
ATOM 1187 N N . SER A 1 146 ? -1.553 8.241 9.686 1.00 92.00 146 SER A N 1
ATOM 1188 C CA . SER A 1 146 ? -2.747 8.993 9.302 1.00 92.00 146 SER A CA 1
ATOM 1189 C C . SER A 1 146 ? -2.376 10.296 8.604 1.00 92.00 146 SER A C 1
ATOM 1191 O O . SER A 1 146 ? -1.267 10.819 8.762 1.00 92.00 14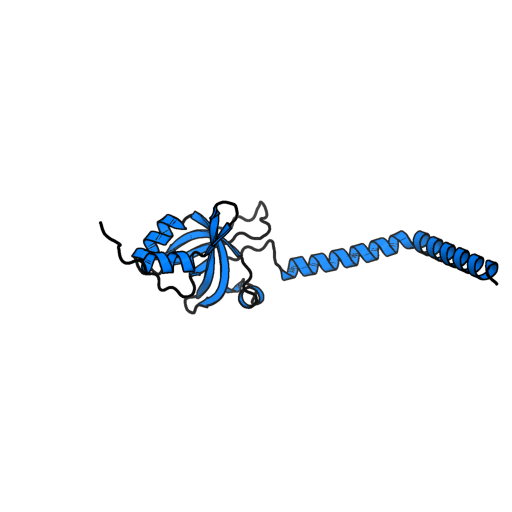6 SER A O 1
ATOM 1193 N N . LYS A 1 147 ? -3.321 10.841 7.834 1.00 87.12 147 LYS A N 1
ATOM 1194 C CA . LYS A 1 147 ? -3.154 12.152 7.206 1.00 87.12 147 LYS A CA 1
ATOM 1195 C C . LYS A 1 147 ? -3.146 13.238 8.283 1.00 87.12 147 LYS A C 1
ATOM 1197 O O . LYS A 1 147 ? -4.114 13.400 9.026 1.00 87.12 147 LYS A O 1
ATOM 1202 N N . GLY A 1 148 ? -2.040 13.964 8.365 1.00 80.44 148 GLY A N 1
ATOM 1203 C CA . GLY A 1 148 ? -1.863 15.135 9.205 1.00 80.44 148 GLY A CA 1
ATOM 1204 C C . GLY A 1 148 ? -2.284 16.428 8.510 1.00 80.44 148 GLY A C 1
ATOM 1205 O O . GLY A 1 148 ? -2.860 16.435 7.420 1.00 80.44 148 GLY A O 1
ATOM 1206 N N . LEU A 1 149 ? -1.988 17.544 9.172 1.00 77.94 149 LEU A N 1
ATOM 1207 C CA . LEU A 1 149 ? -2.195 18.879 8.621 1.00 77.94 149 LEU A CA 1
ATOM 1208 C C . LEU A 1 149 ? -1.091 19.180 7.594 1.00 77.94 149 LEU A C 1
ATOM 1210 O O . LEU A 1 149 ? 0.032 18.706 7.757 1.00 77.94 149 LEU A O 1
ATOM 1214 N N . PHE A 1 150 ? -1.405 19.939 6.542 1.00 70.44 150 PHE A N 1
ATOM 1215 C CA . PHE A 1 150 ? -0.438 20.356 5.513 1.00 70.44 150 PHE A CA 1
ATOM 1216 C C . PHE A 1 150 ? 0.393 19.199 4.920 1.00 70.44 150 PHE A C 1
ATOM 1218 O O . PHE A 1 150 ? 1.616 19.247 4.907 1.00 70.44 150 PHE A O 1
ATOM 1225 N N . TRP A 1 151 ? -0.272 18.137 4.447 1.00 74.06 151 TRP A N 1
ATOM 1226 C CA . TRP A 1 151 ? 0.358 16.970 3.792 1.00 74.06 151 TRP A CA 1
ATOM 1227 C C . TRP A 1 151 ? 1.320 16.133 4.656 1.00 74.06 151 TRP A C 1
ATOM 1229 O O . TRP A 1 151 ? 1.877 15.152 4.165 1.00 74.06 151 TRP A O 1
ATOM 1239 N N . THR A 1 152 ? 1.464 16.439 5.946 1.00 83.56 152 THR A N 1
ATOM 1240 C CA . THR A 1 152 ? 2.277 15.628 6.864 1.00 83.56 152 THR A CA 1
ATOM 1241 C C . THR A 1 152 ? 1.648 14.254 7.109 1.00 83.56 152 THR A C 1
ATOM 1243 O O . THR A 1 152 ? 0.423 14.107 7.137 1.00 83.56 152 THR A O 1
ATOM 1246 N N . LYS A 1 153 ? 2.481 13.230 7.310 1.00 86.12 153 LYS A N 1
ATOM 1247 C CA . LYS A 1 153 ? 2.052 11.923 7.825 1.00 86.12 153 LYS A CA 1
ATOM 1248 C C . LYS A 1 153 ? 2.267 11.906 9.335 1.00 86.12 153 LYS A C 1
ATOM 1250 O O . LYS A 1 153 ? 3.325 12.311 9.802 1.00 86.12 153 LYS A O 1
ATOM 1255 N N . LYS A 1 154 ? 1.270 11.452 10.096 1.00 90.50 154 LYS A N 1
ATOM 1256 C CA . LYS A 1 154 ? 1.369 11.305 11.557 1.00 90.50 154 LYS A CA 1
ATOM 1257 C C . LYS A 1 154 ? 1.372 9.832 11.932 1.00 90.50 154 LYS A C 1
ATOM 1259 O O . LYS A 1 154 ? 0.410 9.140 11.590 1.00 90.50 154 LYS A O 1
ATOM 1264 N N . ASN A 1 155 ? 2.411 9.391 12.638 1.00 91.81 155 ASN A N 1
ATOM 1265 C CA . ASN A 1 155 ? 2.515 8.033 13.163 1.00 91.81 155 ASN A CA 1
ATOM 1266 C C . ASN A 1 155 ? 1.442 7.811 14.244 1.00 91.81 155 ASN A C 1
ATOM 1268 O O . ASN A 1 155 ? 1.353 8.558 15.219 1.00 91.81 155 ASN A O 1
ATOM 1272 N N . LEU A 1 156 ? 0.563 6.833 14.031 1.00 90.50 156 LEU A N 1
ATOM 1273 C CA . LEU A 1 156 ? -0.500 6.489 14.971 1.00 90.50 156 LEU A CA 1
ATOM 1274 C C . LEU A 1 156 ? 0.020 5.674 16.153 1.00 90.50 156 LEU A C 1
ATOM 1276 O O . LEU A 1 156 ? -0.572 5.781 17.225 1.00 90.50 156 LEU A O 1
ATOM 1280 N N . ASN A 1 157 ? 1.096 4.900 15.970 1.00 90.94 157 ASN A N 1
ATOM 1281 C CA . ASN A 1 157 ? 1.698 4.097 17.033 1.00 90.94 157 ASN A CA 1
ATOM 1282 C C . ASN A 1 157 ? 2.227 5.029 18.138 1.00 90.94 157 ASN A C 1
ATOM 1284 O O . ASN A 1 157 ? 1.739 4.967 19.263 1.00 90.94 157 ASN A O 1
ATOM 1288 N N . GLU A 1 158 ? 3.084 5.992 17.776 1.00 86.69 158 GLU A N 1
ATOM 1289 C CA . GLU A 1 158 ? 3.613 7.019 18.696 1.00 86.69 158 GLU A CA 1
ATOM 1290 C C . GLU A 1 158 ? 2.497 7.852 19.340 1.00 86.69 158 GLU A C 1
ATOM 1292 O O . GLU A 1 158 ? 2.498 8.123 20.537 1.00 86.69 158 GLU A O 1
ATOM 1297 N N . LYS A 1 159 ? 1.490 8.258 18.552 1.00 85.75 159 LYS A N 1
ATOM 1298 C CA . LYS A 1 159 ? 0.396 9.085 19.074 1.00 85.75 159 LYS A CA 1
ATOM 1299 C C . LYS A 1 159 ? -0.418 8.351 20.140 1.00 85.75 159 LYS A C 1
ATOM 1301 O O . LYS A 1 159 ? -0.906 8.997 21.069 1.00 85.75 159 LYS A O 1
ATOM 1306 N N . MET A 1 160 ? -0.619 7.043 19.985 1.00 83.94 160 MET A N 1
ATOM 1307 C CA . MET A 1 160 ? -1.307 6.255 21.001 1.00 83.94 160 MET A CA 1
ATOM 1308 C C . MET A 1 160 ? -0.437 6.067 22.233 1.00 83.94 160 MET A C 1
ATOM 1310 O O . MET A 1 160 ? -0.937 6.333 23.316 1.00 83.94 160 MET A O 1
ATOM 1314 N N . GLU A 1 161 ? 0.838 5.717 22.079 1.00 81.44 161 GLU A N 1
ATOM 1315 C CA . GLU A 1 161 ? 1.784 5.600 23.198 1.00 81.44 161 GLU A CA 1
ATOM 1316 C C . GLU A 1 161 ? 1.775 6.863 24.078 1.00 81.44 161 GLU A C 1
ATOM 1318 O O . GLU A 1 161 ? 1.437 6.794 25.259 1.00 81.44 161 GLU A O 1
ATOM 1323 N N . ILE A 1 162 ? 1.929 8.044 23.469 1.00 76.19 162 ILE A N 1
ATOM 1324 C CA . ILE A 1 162 ? 1.893 9.334 24.181 1.00 76.19 162 ILE A CA 1
ATOM 1325 C C . ILE A 1 162 ? 0.526 9.604 24.838 1.00 76.19 162 ILE A C 1
ATOM 1327 O O . ILE A 1 162 ? 0.456 10.169 25.928 1.00 76.19 162 ILE A O 1
ATOM 1331 N N . SER A 1 163 ? -0.581 9.211 24.194 1.00 71.75 163 SER A N 1
ATOM 1332 C CA . SER A 1 163 ? -1.935 9.430 24.739 1.00 71.75 163 SER A CA 1
ATOM 1333 C C . SER A 1 163 ? -2.235 8.565 25.970 1.00 71.75 163 SER A C 1
ATOM 1335 O O . SER A 1 163 ? -3.174 8.879 26.700 1.00 71.75 163 SER A O 1
ATOM 1337 N N . PHE A 1 164 ? -1.487 7.476 26.180 1.00 68.81 164 PHE A N 1
ATOM 1338 C CA . PHE A 1 164 ? -1.645 6.575 27.326 1.00 68.81 164 PHE A CA 1
ATOM 1339 C C . PHE A 1 164 ? -0.555 6.756 28.390 1.00 68.81 164 PHE A C 1
ATOM 1341 O O . PHE A 1 164 ? -0.790 6.388 29.537 1.00 68.81 164 PHE A O 1
ATOM 1348 N N . GLU A 1 165 ? 0.584 7.364 28.048 1.00 63.50 165 GLU A N 1
ATOM 1349 C CA . GLU A 1 165 ? 1.623 7.748 29.013 1.00 63.50 165 GLU A CA 1
ATOM 1350 C C . GLU A 1 165 ? 1.338 9.057 29.752 1.00 63.50 165 GLU A C 1
ATOM 1352 O O . GLU A 1 165 ? 1.910 9.273 30.815 1.00 63.50 165 GLU A O 1
ATOM 1357 N N . GLN A 1 166 ? 0.464 9.934 29.246 1.00 52.69 166 GLN A N 1
ATOM 1358 C CA . GLN A 1 166 ? 0.074 11.127 29.997 1.00 52.69 166 GLN A CA 1
ATOM 1359 C C . GLN A 1 166 ? -0.812 10.723 31.189 1.00 52.69 166 GLN A C 1
ATOM 1361 O O . GLN A 1 166 ? -1.982 10.381 30.974 1.00 52.69 166 GLN A O 1
ATOM 1366 N N . PRO A 1 167 ? -0.325 10.785 32.452 1.00 45.09 167 PRO A N 1
ATOM 1367 C CA . PRO A 1 167 ? -1.235 10.747 33.582 1.00 45.09 167 PRO A CA 1
ATOM 1368 C C . PRO A 1 167 ? -2.167 11.944 33.421 1.00 45.09 167 PRO A C 1
ATOM 1370 O O . PRO A 1 167 ? -1.729 13.009 32.984 1.00 45.09 167 PRO A O 1
ATOM 1373 N N . ALA A 1 168 ? -3.448 11.753 33.726 1.00 49.19 168 ALA A N 1
ATOM 1374 C CA . ALA A 1 168 ? -4.445 12.810 33.729 1.00 49.19 168 ALA A CA 1
ATOM 1375 C C . ALA A 1 168 ? -3.904 14.028 34.496 1.00 49.19 168 ALA A C 1
ATOM 1377 O O . ALA A 1 168 ? -3.926 14.070 35.725 1.00 49.19 168 ALA A O 1
ATOM 1378 N N . ALA A 1 169 ? -3.359 14.999 33.766 1.00 43.00 169 ALA A N 1
ATOM 1379 C CA . ALA A 1 169 ? -2.893 16.245 34.327 1.00 43.00 169 ALA A CA 1
ATOM 1380 C C . ALA A 1 169 ? -4.144 17.060 34.651 1.00 43.00 169 ALA A C 1
ATOM 1382 O O . ALA A 1 169 ? -4.733 17.668 33.763 1.00 43.00 169 ALA A O 1
ATOM 1383 N N . GLY A 1 170 ? -4.559 16.942 35.913 1.00 44.78 170 GLY A N 1
ATOM 1384 C CA . GLY A 1 170 ? -5.315 17.908 36.706 1.00 44.78 170 GLY A CA 1
ATOM 1385 C C . GLY A 1 170 ? -6.437 18.664 36.002 1.00 44.78 170 GLY A C 1
ATOM 1386 O O . GLY A 1 170 ? -6.193 19.675 35.345 1.00 44.78 170 GLY A O 1
ATOM 1387 N N . LEU A 1 171 ? -7.669 18.235 36.270 1.00 36.56 171 LEU A N 1
ATOM 1388 C CA . LEU A 1 171 ? -8.736 19.173 36.617 1.00 36.56 171 LEU A CA 1
ATOM 1389 C C . LEU A 1 171 ? -8.833 19.228 38.141 1.00 36.56 171 LEU A C 1
ATOM 1391 O O . LEU A 1 171 ? -8.688 18.143 38.753 1.00 36.56 171 LEU A O 1
#

Organism: Acanthosepion pharaonis (NCBI:txid158019)

Sequence (171 aa):
MSNDIQKKVVAAKSDLFNYIDSHIREIKYGVYCLGTVGALLCIRSLRPFKKFTKIEELPHNFVRNNVALQGTVRKIEERGKLYVDHHPVFQLPFTKNYDCLPIHLAFLSIGPQGRLWLVKNVKNKFIWFEPLKISDEGALECVVYSKGLFWTKKNLNEKMEISFEQPAAGL

pLDDT: mean 86.23, std 10.91, range [36.56, 97.56]